Protein AF-A0A485AH32-F1 (afdb_monome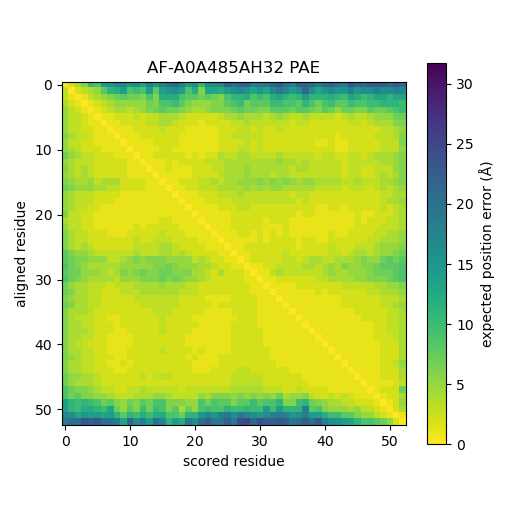r)

Structure (mmCIF, N/CA/C/O backbone):
data_AF-A0A485AH32-F1
#
_entry.id   AF-A0A485AH32-F1
#
loop_
_atom_site.group_PDB
_atom_site.id
_atom_site.type_symbol
_atom_site.label_atom_id
_atom_site.label_alt_id
_atom_site.label_comp_id
_atom_site.label_asym_id
_atom_site.label_entity_id
_atom_site.label_seq_id
_atom_site.pdbx_PDB_ins_code
_atom_site.Cartn_x
_atom_site.Cartn_y
_atom_site.Cartn_z
_atom_site.occupancy
_atom_site.B_iso_or_equiv
_atom_site.auth_seq_id
_atom_site.auth_comp_id
_atom_site.auth_asym_id
_atom_site.auth_atom_id
_atom_site.pdbx_PDB_model_num
ATOM 1 N N . MET A 1 1 ? 10.240 5.254 19.381 1.00 53.44 1 MET A N 1
ATOM 2 C CA . MET A 1 1 ? 11.053 4.113 18.900 1.00 53.44 1 MET A CA 1
ATOM 3 C C . MET A 1 1 ? 10.376 3.525 17.670 1.00 53.44 1 MET A C 1
ATOM 5 O O . MET A 1 1 ? 9.154 3.544 17.635 1.00 53.44 1 MET A O 1
ATOM 9 N N . GLY A 1 2 ? 11.129 3.072 16.664 1.00 75.31 2 GLY A N 1
ATOM 10 C CA . GLY A 1 2 ? 10.569 2.481 15.439 1.00 75.31 2 GLY A CA 1
ATOM 11 C C . GLY A 1 2 ? 10.553 0.952 15.487 1.00 75.31 2 GLY A C 1
ATOM 12 O O . GLY A 1 2 ? 1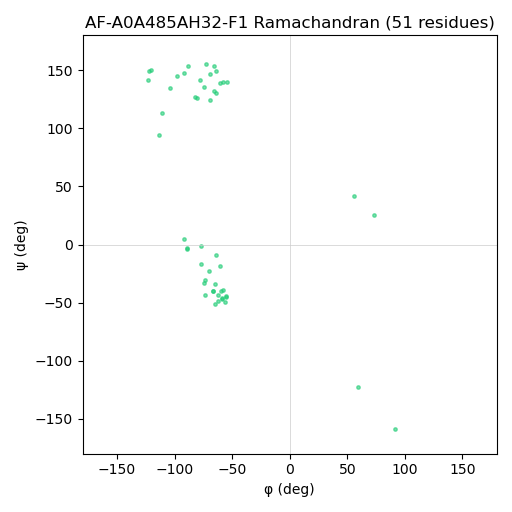1.467 0.347 16.047 1.00 75.31 2 GLY A O 1
ATOM 13 N N . GLN A 1 3 ? 9.534 0.332 14.890 1.00 78.94 3 GLN A N 1
ATOM 14 C CA . GLN A 1 3 ? 9.483 -1.117 14.701 1.00 78.94 3 GLN A CA 1
ATOM 15 C C . GLN A 1 3 ? 10.333 -1.504 13.488 1.00 78.94 3 GLN A C 1
ATOM 17 O O . GLN A 1 3 ? 10.159 -0.971 12.394 1.00 78.94 3 GLN A O 1
ATOM 22 N N . ARG A 1 4 ? 11.268 -2.434 13.683 1.00 85.81 4 ARG A N 1
ATOM 23 C CA . ARG A 1 4 ? 12.062 -3.016 12.595 1.00 85.81 4 ARG A CA 1
ATOM 24 C C . ARG A 1 4 ? 11.364 -4.269 12.080 1.00 85.81 4 ARG A C 1
ATOM 26 O O . ARG A 1 4 ? 10.753 -4.984 12.868 1.00 85.81 4 ARG A O 1
ATOM 33 N N . ASN A 1 5 ? 11.509 -4.547 10.785 1.00 88.00 5 ASN A N 1
ATOM 34 C CA . ASN A 1 5 ? 10.986 -5.754 10.135 1.00 88.00 5 ASN A CA 1
ATOM 35 C C . ASN A 1 5 ? 9.470 -5.945 10.322 1.00 88.00 5 ASN A C 1
ATOM 37 O O . ASN A 1 5 ? 9.011 -7.055 10.584 1.00 88.00 5 ASN A O 1
ATOM 41 N N . ALA A 1 6 ? 8.697 -4.861 10.214 1.00 91.94 6 ALA A N 1
ATOM 42 C CA . ALA A 1 6 ? 7.246 -4.980 10.146 1.00 91.94 6 ALA A CA 1
ATOM 43 C C . ALA A 1 6 ? 6.853 -5.863 8.942 1.00 91.94 6 ALA A C 1
ATOM 45 O O . ALA A 1 6 ? 7.487 -5.752 7.885 1.00 91.94 6 ALA A O 1
ATOM 46 N N . PRO A 1 7 ? 5.853 -6.747 9.089 1.00 94.44 7 PRO A N 1
ATOM 47 C CA . PRO A 1 7 ? 5.384 -7.571 7.983 1.00 94.44 7 PRO A CA 1
ATOM 48 C C . PRO A 1 7 ? 4.776 -6.693 6.885 1.00 94.44 7 PRO A C 1
ATOM 50 O O . PRO A 1 7 ? 4.209 -5.640 7.177 1.00 94.44 7 PRO A O 1
ATOM 53 N N . TRP A 1 8 ? 4.871 -7.125 5.628 1.00 95.75 8 TRP A N 1
ATOM 54 C CA . TRP A 1 8 ? 4.169 -6.468 4.523 1.00 95.75 8 TRP A CA 1
ATOM 55 C C . TRP A 1 8 ? 2.649 -6.608 4.670 1.00 95.75 8 TRP A C 1
ATOM 57 O O . TRP A 1 8 ? 2.160 -7.567 5.266 1.00 95.75 8 TRP A O 1
ATOM 67 N N . GLY A 1 9 ? 1.916 -5.656 4.098 1.00 96.50 9 GLY A N 1
ATOM 68 C CA . GLY A 1 9 ? 0.459 -5.637 4.082 1.00 96.50 9 GLY A CA 1
ATOM 69 C C . GLY A 1 9 ? -0.154 -4.887 5.264 1.00 96.50 9 GLY A C 1
ATOM 70 O O . GLY A 1 9 ? 0.470 -4.020 5.894 1.00 96.50 9 GLY A O 1
ATOM 71 N N . LYS A 1 10 ? -1.422 -5.198 5.539 1.00 96.38 10 LYS A N 1
ATOM 72 C CA . LYS A 1 10 ? -2.206 -4.576 6.608 1.00 96.38 10 LYS A CA 1
ATOM 73 C C . LYS A 1 10 ? -1.613 -4.884 7.980 1.00 96.38 10 LYS A C 1
ATOM 75 O O . LYS A 1 10 ? -1.384 -6.039 8.330 1.00 96.38 10 LYS A O 1
ATOM 80 N N . GLN A 1 11 ? -1.425 -3.847 8.787 1.00 96.38 11 GLN A N 1
ATOM 81 C CA . GLN A 1 11 ? -0.951 -3.986 10.158 1.00 96.38 11 GLN A CA 1
ATOM 82 C C . GLN A 1 11 ? -2.118 -4.189 11.128 1.00 96.38 11 GLN A C 1
ATOM 84 O O . GLN A 1 11 ? -3.231 -3.713 10.903 1.00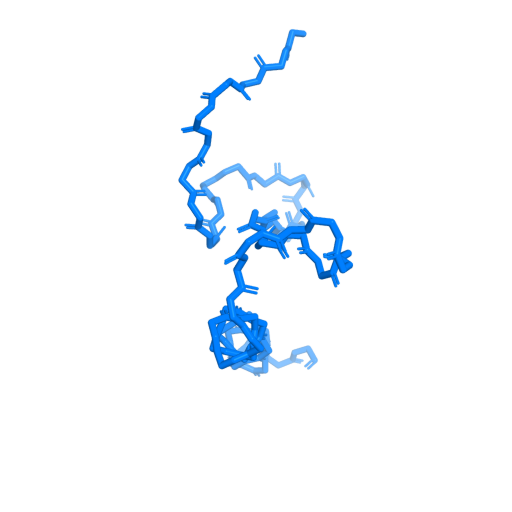 96.38 11 GLN A O 1
ATOM 89 N N . SER A 1 12 ? -1.844 -4.854 12.252 1.00 93.69 12 SER A N 1
ATOM 90 C CA . SER A 1 12 ? -2.745 -4.846 13.413 1.00 93.69 12 SER A CA 1
ATOM 91 C C . SER A 1 12 ? -2.780 -3.479 14.105 1.00 93.69 12 SER A C 1
ATOM 93 O O . SER A 1 12 ? -3.748 -3.159 14.792 1.00 93.69 12 SER A O 1
ATOM 95 N N . LEU A 1 13 ? -1.730 -2.671 13.916 1.00 94.00 13 LEU A N 1
ATOM 96 C CA . LEU A 1 13 ? -1.669 -1.293 14.383 1.00 94.00 13 LEU A CA 1
ATOM 97 C C . LEU A 1 13 ? -2.705 -0.428 13.654 1.00 94.00 13 LEU A C 1
ATOM 99 O O . LEU A 1 13 ? -2.769 -0.402 12.425 1.00 94.00 13 LEU A O 1
ATOM 103 N N . MET A 1 14 ? -3.451 0.341 14.440 1.00 94.75 14 MET A N 1
ATOM 104 C CA . MET A 1 14 ? -4.441 1.314 13.988 1.00 94.75 14 MET A CA 1
ATOM 105 C C . MET A 1 14 ? -4.089 2.698 14.542 1.00 94.75 14 MET A C 1
ATOM 107 O O . MET A 1 14 ? -3.542 2.807 15.641 1.00 94.75 14 MET A O 1
ATOM 111 N N . ILE A 1 15 ? 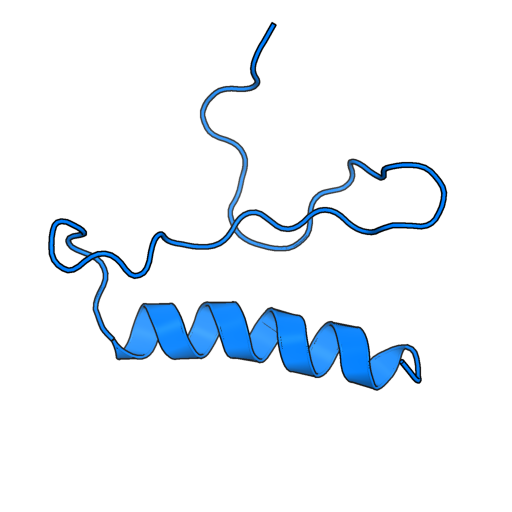-4.433 3.758 13.808 1.00 94.50 15 ILE A N 1
ATOM 112 C CA . ILE A 1 15 ? -4.368 5.147 14.288 1.00 94.50 15 ILE A CA 1
ATOM 113 C C . ILE A 1 15 ? -5.804 5.668 14.372 1.00 94.50 15 ILE A C 1
ATOM 115 O O . ILE A 1 15 ? -6.377 6.101 13.372 1.00 94.50 15 ILE A O 1
ATOM 119 N N . GLY A 1 16 ? -6.412 5.570 15.558 1.00 95.06 16 GLY A N 1
ATOM 120 C CA . GLY A 1 16 ? -7.860 5.742 15.704 1.00 95.06 16 GLY A CA 1
ATOM 121 C C . GLY A 1 16 ? -8.601 4.706 14.855 1.00 95.06 16 GLY A C 1
ATOM 122 O O . GLY A 1 16 ? -8.359 3.509 14.989 1.00 95.06 16 GLY A O 1
ATOM 123 N N . GLU A 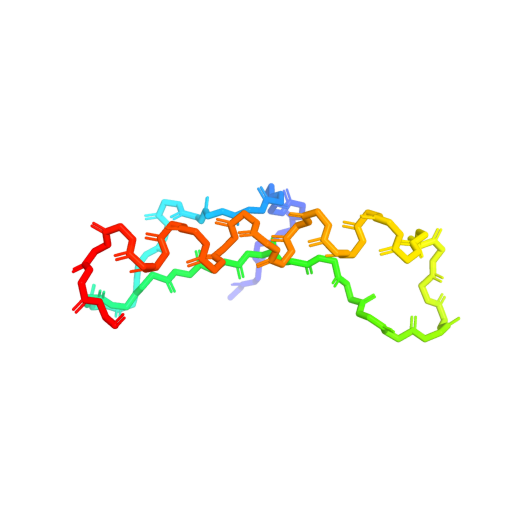1 17 ? -9.451 5.169 13.938 1.00 92.69 17 GLU A N 1
ATOM 124 C CA . GLU A 1 17 ? -10.167 4.313 12.977 1.00 92.69 17 GLU A CA 1
ATOM 125 C C . GLU A 1 17 ? -9.394 4.079 11.662 1.00 92.69 17 GLU A C 1
ATOM 127 O O . GLU A 1 17 ? -9.831 3.312 10.795 1.00 92.69 17 GLU A O 1
ATOM 132 N N . THR A 1 18 ? -8.227 4.713 11.506 1.00 93.62 18 THR A N 1
ATOM 133 C CA . THR A 1 18 ? -7.398 4.623 10.299 1.00 93.62 18 THR A CA 1
ATOM 134 C C . THR A 1 18 ? -6.539 3.363 10.324 1.00 93.62 18 THR A C 1
ATOM 136 O O . THR A 1 18 ? -5.780 3.126 11.267 1.00 93.62 18 THR A O 1
ATOM 139 N N . GLN A 1 19 ? -6.628 2.566 9.258 1.00 95.06 19 GLN A N 1
ATOM 140 C CA . GLN A 1 19 ? -5.789 1.381 9.072 1.00 95.06 19 GLN A CA 1
ATOM 141 C C . GLN A 1 19 ? -4.389 1.761 8.608 1.00 95.06 19 GLN A C 1
ATOM 143 O O . GLN A 1 19 ? -4.229 2.633 7.757 1.00 95.06 19 GLN A O 1
ATOM 148 N N . VAL A 1 20 ? -3.389 1.046 9.116 1.00 95.94 20 VAL A N 1
ATOM 149 C CA . VAL A 1 20 ? -1.996 1.205 8.700 1.00 95.94 20 VAL A CA 1
ATOM 150 C C . VAL A 1 20 ? -1.601 0.046 7.790 1.00 95.94 20 VAL A C 1
ATOM 152 O O . VAL A 1 20 ? -1.875 -1.116 8.088 1.00 95.94 20 VAL A O 1
ATOM 155 N N . TRP A 1 21 ? -0.936 0.370 6.685 1.00 97.31 21 TRP A N 1
ATOM 156 C CA . TRP A 1 21 ? -0.397 -0.591 5.727 1.00 97.31 21 TRP A CA 1
ATOM 157 C C . TRP A 1 21 ? 1.101 -0.365 5.559 1.00 97.31 21 TRP A C 1
ATOM 159 O O . TRP A 1 21 ? 1.566 0.774 5.534 1.00 97.31 21 TRP A O 1
ATOM 169 N N . VAL A 1 22 ? 1.852 -1.454 5.427 1.00 96.88 22 VAL A N 1
ATOM 170 C CA . VAL A 1 22 ? 3.271 -1.426 5.066 1.00 96.88 22 VAL A CA 1
ATOM 171 C C . VAL A 1 22 ? 3.383 -2.006 3.663 1.00 96.88 22 VAL A C 1
ATOM 173 O O . VAL A 1 22 ? 3.096 -3.182 3.454 1.00 96.88 22 VAL A O 1
ATOM 176 N N . LEU A 1 23 ? 3.771 -1.178 2.695 1.00 97.12 23 LEU A N 1
ATOM 177 C CA . LEU A 1 23 ? 3.843 -1.539 1.278 1.00 97.12 23 LEU A CA 1
ATOM 178 C C . LEU A 1 23 ? 5.270 -1.380 0.737 1.00 97.12 23 LEU A C 1
ATOM 180 O O . LEU A 1 23 ? 6.014 -0.523 1.230 1.00 97.12 23 LEU A O 1
ATOM 184 N N . PRO A 1 24 ? 5.670 -2.178 -0.269 1.00 96.56 24 PRO A N 1
ATOM 185 C CA . PRO A 1 24 ? 6.977 -2.043 -0.899 1.00 96.56 24 PRO A CA 1
ATOM 186 C C . PRO A 1 24 ? 7.153 -0.655 -1.533 1.00 96.56 24 PRO A C 1
ATOM 188 O O . PRO A 1 24 ? 6.247 -0.121 -2.166 1.00 96.56 24 PRO A O 1
ATOM 191 N N . ASN A 1 25 ? 8.345 -0.071 -1.378 1.00 96.31 25 ASN A N 1
ATOM 192 C CA . ASN A 1 25 ? 8.657 1.262 -1.897 1.00 96.31 25 ASN A CA 1
ATOM 193 C C . ASN A 1 25 ? 8.726 1.253 -3.444 1.00 96.31 25 ASN A C 1
ATOM 195 O O . ASN A 1 25 ? 9.543 0.496 -3.981 1.00 96.31 25 ASN A O 1
ATOM 199 N N . PRO A 1 26 ? 7.955 2.107 -4.152 1.00 96.06 26 PRO A N 1
ATOM 200 C CA . PRO A 1 26 ? 7.918 2.150 -5.618 1.00 96.06 26 PRO A CA 1
ATOM 201 C C . PRO A 1 26 ? 9.121 2.854 -6.269 1.00 96.06 26 PRO A C 1
ATOM 203 O O . PRO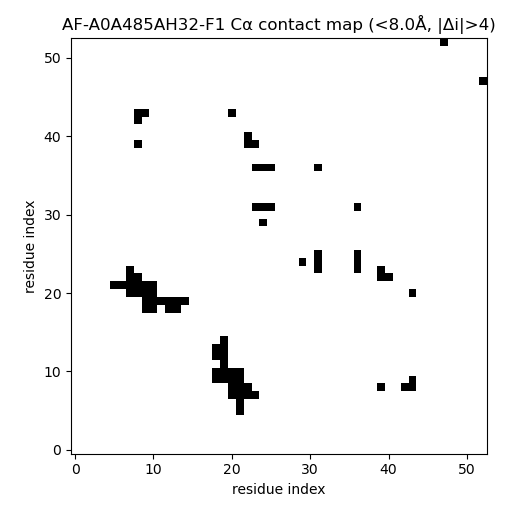 A 1 26 ? 9.190 2.940 -7.492 1.00 96.06 26 PRO A O 1
ATOM 206 N N . SER A 1 27 ? 10.066 3.387 -5.486 1.00 96.56 27 SER A N 1
ATOM 207 C CA . SER A 1 27 ? 11.291 3.992 -6.023 1.00 96.56 27 SER A CA 1
ATOM 208 C C . SER A 1 27 ? 12.054 3.031 -6.943 1.00 96.56 27 SER A C 1
ATOM 210 O O . SER A 1 27 ? 12.240 1.866 -6.602 1.00 96.56 27 SER A O 1
ATOM 212 N N . GLY A 1 28 ? 12.607 3.542 -8.048 1.00 92.50 28 GLY A N 1
ATOM 213 C CA . GLY A 1 28 ? 13.462 2.768 -8.961 1.00 92.50 28 GLY A CA 1
ATOM 214 C C . GLY A 1 28 ? 14.785 2.280 -8.348 1.00 92.50 28 GLY A C 1
ATOM 215 O O . GLY A 1 28 ? 15.476 1.471 -8.956 1.00 92.50 28 GLY A O 1
ATOM 216 N N . LEU A 1 29 ? 15.139 2.741 -7.140 1.00 94.81 29 LEU A N 1
ATOM 217 C CA . LEU A 1 29 ? 16.248 2.183 -6.350 1.00 94.81 29 LEU A CA 1
ATOM 218 C C . LEU A 1 29 ? 15.880 0.856 -5.662 1.00 94.81 29 LEU A C 1
ATOM 220 O O . LEU A 1 29 ? 16.760 0.130 -5.194 1.00 94.81 29 LEU A O 1
ATOM 224 N N . SER A 1 30 ? 14.586 0.551 -5.561 1.00 92.81 30 SER A N 1
ATOM 225 C CA . SER A 1 30 ? 14.076 -0.711 -5.035 1.00 92.81 30 SER A CA 1
ATOM 226 C C . SER A 1 30 ? 14.394 -1.861 -5.990 1.00 92.81 30 SER A C 1
ATOM 228 O O . SER A 1 30 ? 14.382 -1.701 -7.206 1.00 92.81 30 SER A O 1
ATOM 230 N N . ARG A 1 31 ? 14.641 -3.054 -5.441 1.00 95.00 31 ARG A N 1
ATOM 231 C CA . ARG A 1 31 ? 14.806 -4.291 -6.230 1.00 95.00 31 ARG A CA 1
ATOM 232 C C . ARG A 1 31 ? 13.491 -5.054 -6.423 1.00 95.00 31 ARG A C 1
ATOM 234 O O . ARG A 1 31 ? 13.505 -6.168 -6.936 1.00 95.00 31 ARG A O 1
ATOM 241 N N . ILE A 1 32 ? 12.373 -4.494 -5.963 1.00 95.62 32 ILE A N 1
ATOM 242 C CA . ILE A 1 32 ? 11.046 -5.091 -6.123 1.00 95.62 32 ILE A CA 1
ATOM 243 C C . ILE A 1 32 ? 10.593 -4.914 -7.575 1.00 95.62 32 ILE A C 1
ATOM 245 O O . ILE A 1 32 ? 10.753 -3.842 -8.154 1.00 95.62 32 ILE A O 1
ATOM 249 N N . THR A 1 33 ? 10.043 -5.972 -8.169 1.00 96.62 33 THR A N 1
ATOM 250 C CA . THR A 1 33 ? 9.527 -5.931 -9.542 1.00 96.62 33 THR A CA 1
ATOM 251 C C . THR A 1 33 ? 8.221 -5.145 -9.610 1.00 96.62 33 THR A C 1
ATOM 253 O O . THR A 1 33 ? 7.481 -5.070 -8.627 1.00 96.62 33 THR A O 1
ATOM 256 N N . LEU A 1 34 ? 7.902 -4.600 -10.788 1.00 96.81 34 LEU A N 1
ATOM 257 C CA . LEU A 1 34 ? 6.640 -3.889 -10.999 1.00 96.81 34 LEU A CA 1
ATOM 258 C C . LEU A 1 34 ? 5.431 -4.759 -10.635 1.00 96.81 34 LEU A C 1
ATOM 260 O O . LEU A 1 34 ? 4.558 -4.294 -9.913 1.00 96.81 34 LEU A O 1
ATOM 264 N N . ASP A 1 35 ? 5.422 -6.029 -11.040 1.00 97.88 35 ASP A N 1
ATOM 265 C CA . ASP A 1 35 ? 4.319 -6.950 -10.741 1.00 97.88 35 ASP A CA 1
ATOM 266 C C . ASP A 1 35 ? 4.079 -7.101 -9.234 1.00 97.88 35 ASP A C 1
ATOM 268 O O . ASP A 1 35 ? 2.937 -7.103 -8.785 1.00 97.88 35 ASP A O 1
ATOM 272 N N . LYS A 1 36 ? 5.151 -7.153 -8.431 1.00 97.19 36 LYS A N 1
ATOM 273 C CA . LYS A 1 36 ? 5.044 -7.236 -6.967 1.00 97.19 36 LYS A CA 1
ATOM 274 C C . LYS A 1 36 ? 4.608 -5.928 -6.320 1.00 97.19 36 LYS A C 1
ATOM 276 O O . LYS A 1 36 ? 3.938 -5.966 -5.291 1.00 97.19 36 LYS A O 1
ATOM 281 N N . LEU A 1 37 ? 4.951 -4.784 -6.912 1.00 97.62 37 LEU A N 1
ATOM 282 C CA . LEU A 1 37 ? 4.375 -3.503 -6.501 1.00 97.62 37 LEU A CA 1
ATOM 283 C C . LEU A 1 37 ? 2.869 -3.493 -6.786 1.00 97.62 37 LEU A C 1
ATOM 285 O O . LEU A 1 37 ? 2.083 -3.221 -5.885 1.00 97.62 37 LEU A O 1
ATOM 289 N N . VAL A 1 38 ? 2.463 -3.838 -8.010 1.00 97.88 38 VAL A N 1
ATOM 290 C CA . VAL A 1 38 ? 1.050 -3.849 -8.416 1.00 97.88 38 VAL A CA 1
ATOM 291 C C . VAL A 1 38 ? 0.234 -4.789 -7.532 1.00 97.88 38 VAL A C 1
ATOM 293 O O . VAL A 1 38 ? -0.792 -4.365 -7.012 1.00 97.88 38 VAL A O 1
ATOM 296 N N . GLU A 1 39 ? 0.712 -6.011 -7.288 1.00 98.06 39 GLU A N 1
ATOM 297 C CA . GLU A 1 39 ? 0.048 -6.993 -6.420 1.00 98.06 39 GLU A CA 1
ATOM 298 C C . GLU A 1 39 ? -0.205 -6.433 -5.009 1.00 98.06 39 GLU A C 1
ATOM 300 O O . GLU A 1 39 ? -1.337 -6.453 -4.525 1.00 98.06 39 GLU A O 1
ATOM 305 N N . ALA A 1 40 ? 0.820 -5.851 -4.375 1.00 97.81 40 ALA A N 1
ATOM 306 C CA . ALA A 1 40 ? 0.713 -5.327 -3.013 1.00 97.81 40 ALA A CA 1
ATOM 307 C C . ALA A 1 40 ? -0.230 -4.114 -2.906 1.00 97.81 40 ALA A C 1
ATOM 309 O O . ALA A 1 40 ? -0.995 -3.990 -1.949 1.00 97.81 40 ALA A O 1
ATOM 310 N N . TYR A 1 41 ? -0.193 -3.207 -3.886 1.00 97.31 41 TYR A N 1
ATOM 311 C CA . TYR A 1 41 ? -1.086 -2.045 -3.903 1.00 97.31 41 TYR A CA 1
ATOM 312 C C . TYR A 1 41 ? -2.527 -2.429 -4.280 1.00 97.31 41 TYR A C 1
ATOM 314 O O . TYR A 1 41 ? -3.468 -1.835 -3.754 1.00 97.31 41 TYR A O 1
ATOM 322 N N . GLN A 1 42 ? -2.716 -3.439 -5.135 1.00 97.75 42 GLN A N 1
ATOM 323 C CA . GLN A 1 42 ? -4.036 -3.972 -5.476 1.00 97.75 42 GLN A CA 1
ATOM 324 C C . GLN A 1 42 ? -4.697 -4.658 -4.276 1.00 97.75 42 GLN A C 1
ATOM 326 O O . GLN A 1 42 ? -5.895 -4.474 -4.064 1.00 97.75 42 GLN A O 1
ATOM 331 N N . GLU A 1 43 ? -3.940 -5.406 -3.467 1.00 97.31 43 GLU A N 1
ATOM 332 C CA . GLU A 1 43 ? -4.450 -5.997 -2.222 1.00 97.31 43 GLU A CA 1
ATOM 333 C C . GLU A 1 43 ? -5.040 -4.918 -1.300 1.00 97.31 43 GLU A C 1
ATOM 335 O O . GLU A 1 43 ? -6.158 -5.064 -0.798 1.00 97.31 43 GLU A O 1
ATOM 340 N N . MET A 1 44 ? -4.327 -3.797 -1.137 1.00 96.88 44 MET A N 1
ATOM 341 C CA . MET A 1 44 ? -4.813 -2.656 -0.362 1.00 96.88 44 MET A CA 1
ATOM 342 C C . MET A 1 44 ? -6.086 -2.050 -0.969 1.00 96.88 44 MET A C 1
ATOM 344 O O . MET A 1 44 ? -7.056 -1.832 -0.246 1.00 96.88 44 MET A O 1
ATOM 348 N N . ASP A 1 45 ? -6.106 -1.787 -2.278 1.00 96.62 45 ASP A N 1
ATOM 349 C CA . ASP A 1 45 ? -7.262 -1.196 -2.969 1.00 96.62 45 ASP A CA 1
ATOM 350 C C . ASP A 1 45 ? -8.528 -2.061 -2.828 1.00 96.62 45 ASP A C 1
ATOM 352 O O . ASP A 1 45 ? -9.591 -1.563 -2.451 1.00 96.62 45 ASP A O 1
ATOM 356 N N . VAL A 1 46 ? -8.410 -3.377 -3.033 1.00 96.56 46 VAL A N 1
ATOM 357 C CA . VAL A 1 46 ? -9.522 -4.326 -2.858 1.00 96.56 46 VAL A CA 1
ATOM 358 C C . VAL A 1 46 ? -10.009 -4.342 -1.407 1.00 96.56 46 VAL A C 1
ATOM 360 O O . VAL A 1 46 ? -11.218 -4.301 -1.161 1.00 96.56 46 VAL A O 1
ATOM 363 N N . ALA A 1 47 ? -9.091 -4.356 -0.436 1.00 94.06 47 ALA A N 1
ATOM 364 C CA . ALA A 1 47 ? -9.437 -4.352 0.982 1.00 94.06 47 ALA A CA 1
ATOM 365 C C . ALA A 1 47 ? -10.140 -3.056 1.426 1.00 94.06 47 ALA A C 1
ATOM 367 O O . ALA A 1 47 ? -11.006 -3.098 2.303 1.00 94.06 47 ALA A O 1
ATOM 368 N N . LEU A 1 48 ? -9.787 -1.909 0.838 1.00 91.81 48 LEU A N 1
ATOM 369 C CA . LEU A 1 48 ? -10.442 -0.628 1.110 1.00 91.81 48 LEU A CA 1
ATOM 370 C C . LEU A 1 48 ? -11.829 -0.548 0.462 1.00 91.81 48 LEU A C 1
ATOM 372 O O . LEU A 1 48 ? -12.785 -0.187 1.146 1.00 91.81 48 LEU A O 1
ATOM 376 N N . LYS A 1 49 ? -11.973 -0.986 -0.796 1.00 92.19 49 LYS A N 1
ATOM 377 C CA . LYS A 1 49 ? -13.272 -1.053 -1.491 1.00 92.19 49 LYS A CA 1
ATOM 378 C C . LYS A 1 49 ? -14.273 -1.954 -0.777 1.00 92.19 49 LYS A C 1
ATOM 380 O O . LYS A 1 49 ? -15.440 -1.598 -0.647 1.00 92.19 49 LYS A O 1
ATOM 385 N N . ALA A 1 50 ? -13.820 -3.091 -0.246 1.00 85.62 50 ALA A N 1
ATOM 386 C CA . ALA A 1 50 ? -14.664 -3.990 0.542 1.00 85.62 50 ALA A CA 1
ATOM 387 C C . ALA A 1 50 ? -15.243 -3.328 1.810 1.00 85.62 50 ALA A C 1
ATOM 389 O O . ALA A 1 50 ? -16.228 -3.814 2.361 1.00 85.62 50 ALA A O 1
ATOM 390 N N . ARG A 1 51 ? -14.658 -2.215 2.276 1.00 78.31 51 ARG A N 1
ATOM 391 C CA . ARG A 1 51 ? -15.171 -1.430 3.409 1.00 78.31 51 ARG A CA 1
ATOM 392 C C . ARG A 1 51 ? -16.159 -0.335 3.012 1.00 78.31 51 ARG A C 1
ATOM 394 O O . ARG A 1 51 ? -16.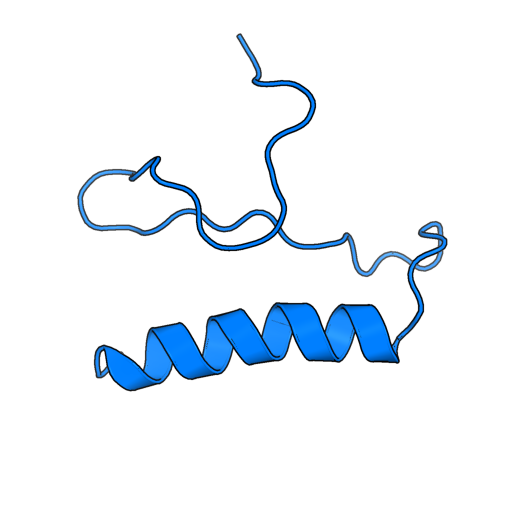687 0.313 3.909 1.00 78.31 51 ARG A O 1
ATOM 401 N N . GLY A 1 52 ? -16.413 -0.137 1.718 1.00 70.12 52 GLY A N 1
ATOM 402 C CA . GLY A 1 52 ? -17.311 0.907 1.220 1.00 70.12 52 GLY A CA 1
ATOM 403 C C . GLY A 1 52 ? -16.735 2.323 1.315 1.00 70.12 52 GLY A C 1
ATOM 404 O O . GLY A 1 52 ? -17.510 3.269 1.438 1.00 70.12 52 GLY A O 1
ATOM 405 N N . VAL A 1 53 ? -15.402 2.454 1.309 1.00 59.59 53 VAL A N 1
ATOM 406 C CA . VAL A 1 53 ? -14.702 3.744 1.153 1.00 59.59 53 VAL A CA 1
ATOM 407 C C . VAL A 1 53 ? -14.600 4.097 -0.326 1.00 59.59 53 VAL A C 1
ATOM 409 O O . VAL A 1 53 ? -14.360 3.160 -1.123 1.00 59.59 53 VAL A O 1
#

InterPro domains:
  IPR036895 Uracil-DNA glycosylase-like domain superfamily [G3DSA:3.40.470.10] (1-53)
  IPR036895 Uracil-DNA glycosylase-like domain superfamily [SSF52141] (3-45)

pLDDT: mean 92.15, std 9.18, range [53.44, 98.06]

Radius of gyration: 12.55 Å; Cα contacts (8 Å, |Δi|>4): 40; chains: 1; bounding box: 34×13×30 Å

Secondary structure (DSSP, 8-state):
-PPSSPPSEEEEEEETTEEEEE----STTS---HHHHHHHHHHHHHHHHTTT-

Nearest PDB structures (foldseek):
  1mwj-assembly1_A  TM=9.737E-01  e=1.412E-04  Escherichia coli
  1mtl-assembly1_A  TM=9.701E-01  e=3.301E-04  Escherichia coli
  1mtl-assembly1_B  TM=9.701E-01  e=3.803E-04  Escherichia coli

Sequence (53 aa):
MGQRNAPWGKQSLMIGETQVWVLPNPSGLSRITLDKLVEAYQEMDVALKARGV

Organism: Kluyvera cryocrescens (NCBI:txid580)

Solvent-accessible surface area (backbone atoms only — not comparable to full-atom values): 3564 Å² total; per-residue (Å²): 138,83,85,76,86,70,68,75,42,77,49,92,58,62,61,86,91,43,82,40,70,39,74,81,72,85,55,87,89,45,90,74,52,6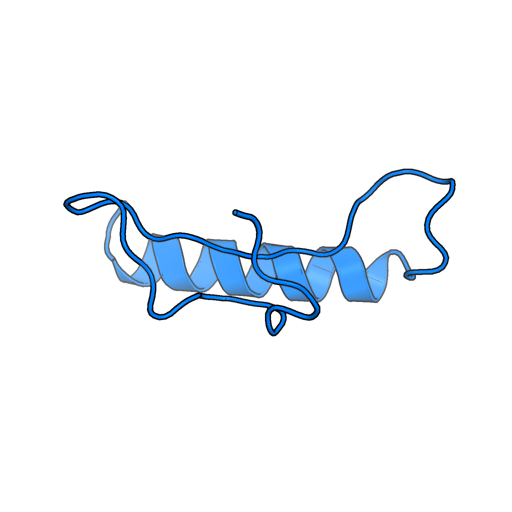9,68,60,46,52,51,57,53,46,53,52,52,54,59,43,48,77,69,73,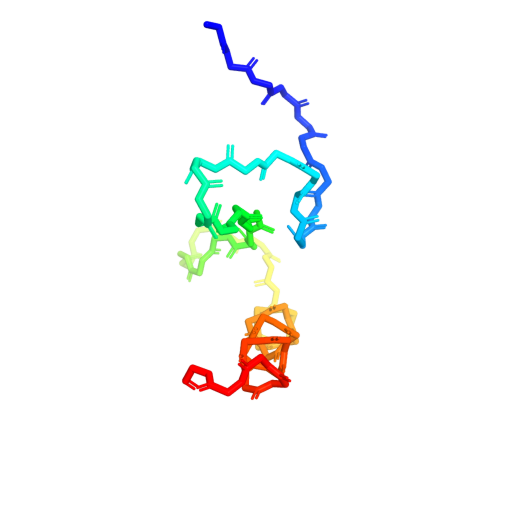104

Mean predicted aligned error: 3.89 Å

Foldseek 3Di:
DDDPPDDAAWDPDDDVPHTDGDADDPDPVDPDDPVRNCVSVVVVVVVVVVVVD